Protein AF-A0A929P4F3-F1 (afdb_monomer_lite)

Structure (mmCIF, N/CA/C/O backbone):
data_AF-A0A929P4F3-F1
#
_entry.id   AF-A0A929P4F3-F1
#
loop_
_atom_site.group_PDB
_atom_site.id
_atom_site.type_symbol
_atom_site.label_atom_id
_atom_site.label_alt_id
_atom_site.label_comp_id
_atom_site.label_asym_id
_atom_site.label_entity_id
_atom_site.label_seq_id
_atom_site.pdbx_PDB_ins_code
_atom_site.Cartn_x
_atom_site.Cartn_y
_atom_site.Cartn_z
_atom_site.occupancy
_atom_site.B_iso_or_equiv
_atom_site.auth_seq_id
_atom_site.auth_comp_id
_atom_site.auth_asym_id
_atom_site.auth_atom_id
_atom_site.pdbx_PDB_model_num
ATOM 1 N N . MET A 1 1 ? 33.365 -5.402 -0.976 1.00 44.47 1 MET A N 1
ATOM 2 C CA . MET A 1 1 ? 32.294 -4.437 -1.287 1.00 44.47 1 MET A CA 1
ATOM 3 C C . MET A 1 1 ? 31.070 -5.279 -1.592 1.00 44.47 1 MET A C 1
ATOM 5 O O . MET A 1 1 ? 31.005 -5.835 -2.679 1.00 44.47 1 MET A O 1
ATOM 9 N N . GLU A 1 2 ? 30.212 -5.538 -0.604 1.00 48.50 2 GLU A N 1
ATOM 10 C CA . GLU A 1 2 ? 28.983 -6.298 -0.862 1.00 48.50 2 GLU A CA 1
ATOM 11 C C . GLU A 1 2 ? 28.036 -5.415 -1.670 1.00 48.50 2 GLU A C 1
ATOM 13 O O . GLU A 1 2 ? 27.545 -4.395 -1.191 1.00 48.50 2 GLU A O 1
ATOM 18 N N . SER A 1 3 ? 27.821 -5.787 -2.926 1.00 54.56 3 SER A N 1
ATOM 19 C CA . SER A 1 3 ? 26.706 -5.288 -3.713 1.00 54.56 3 SER A CA 1
ATOM 20 C C . SER A 1 3 ? 25.439 -5.941 -3.161 1.00 54.56 3 SER A C 1
ATOM 22 O O . SER A 1 3 ? 25.091 -7.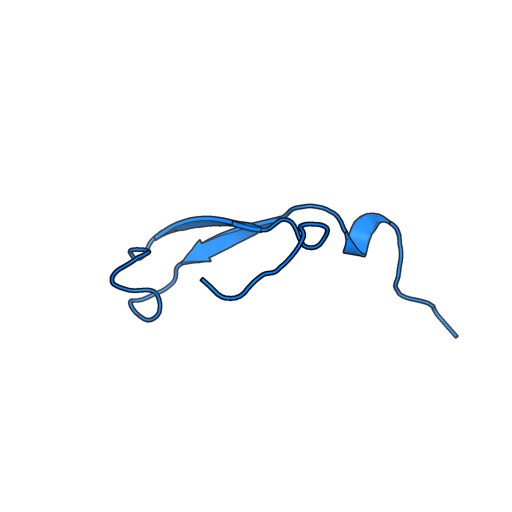041 -3.569 1.00 54.56 3 SER A O 1
ATOM 24 N N . THR A 1 4 ? 24.732 -5.283 -2.241 1.00 55.56 4 THR A N 1
ATOM 25 C CA . THR A 1 4 ? 23.444 -5.763 -1.685 1.00 55.56 4 THR A CA 1
ATOM 26 C C . THR A 1 4 ? 22.299 -5.773 -2.722 1.00 55.56 4 THR A C 1
ATOM 28 O O . THR A 1 4 ? 21.144 -6.008 -2.389 1.00 55.56 4 THR A O 1
ATOM 31 N N . GLY A 1 5 ? 22.587 -5.551 -4.006 1.00 57.69 5 GLY A N 1
ATOM 32 C CA . GLY A 1 5 ? 21.629 -5.683 -5.102 1.00 57.69 5 GLY A CA 1
ATOM 33 C C . GLY A 1 5 ? 21.556 -7.118 -5.620 1.00 57.69 5 GLY A C 1
ATOM 34 O O . GLY A 1 5 ? 21.995 -7.389 -6.734 1.00 57.69 5 GLY A O 1
ATOM 35 N N . GLY A 1 6 ? 21.049 -8.046 -4.807 1.00 57.53 6 GLY A N 1
ATOM 36 C CA . GLY A 1 6 ? 20.606 -9.350 -5.310 1.00 57.53 6 GLY A CA 1
ATOM 37 C C . GLY A 1 6 ? 19.312 -9.205 -6.118 1.00 57.53 6 GLY A C 1
ATOM 38 O O . GLY A 1 6 ? 18.603 -8.215 -5.956 1.00 57.53 6 GLY A O 1
ATOM 39 N N . CYS A 1 7 ? 18.955 -10.205 -6.938 1.00 59.28 7 CYS A N 1
ATOM 40 C CA . CYS A 1 7 ? 17.663 -10.255 -7.655 1.00 59.28 7 CYS A CA 1
ATOM 41 C C . CYS A 1 7 ? 16.439 -10.006 -6.743 1.00 59.28 7 CYS A C 1
ATOM 43 O O . CYS A 1 7 ? 15.393 -9.595 -7.232 1.00 59.28 7 CYS A O 1
ATOM 45 N N . ALA A 1 8 ? 16.598 -10.181 -5.427 1.00 61.53 8 ALA A N 1
ATOM 46 C CA . ALA A 1 8 ? 15.602 -9.876 -4.406 1.00 61.53 8 ALA A CA 1
ATOM 47 C C . ALA A 1 8 ? 15.221 -8.388 -4.284 1.00 61.53 8 ALA A C 1
ATOM 49 O O . ALA A 1 8 ? 14.135 -8.072 -3.814 1.00 61.53 8 ALA A O 1
ATOM 50 N N . ALA A 1 9 ? 16.073 -7.452 -4.720 1.00 67.62 9 ALA A N 1
ATOM 51 C CA . ALA A 1 9 ? 15.760 -6.020 -4.647 1.00 67.62 9 ALA A CA 1
ATOM 52 C C . ALA A 1 9 ? 14.580 -5.611 -5.552 1.00 67.62 9 ALA A C 1
ATOM 54 O O . ALA A 1 9 ? 14.000 -4.545 -5.358 1.00 67.62 9 ALA A O 1
ATOM 55 N N . SER A 1 10 ? 14.231 -6.454 -6.528 1.00 77.12 10 SER A N 1
ATOM 56 C CA . SER A 1 10 ? 13.126 -6.235 -7.462 1.00 77.12 10 SER A CA 1
ATOM 57 C C . SER A 1 10 ? 11.918 -7.141 -7.198 1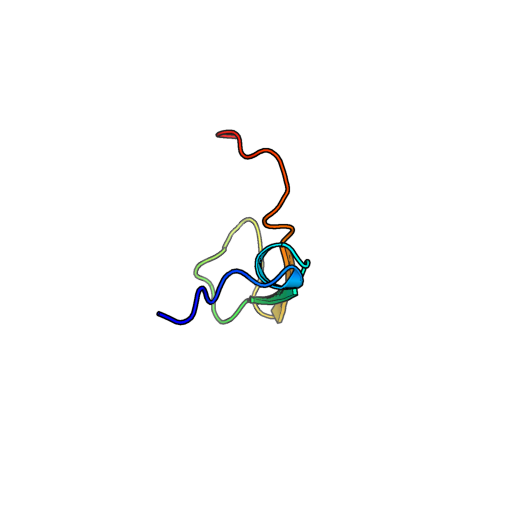.00 77.12 10 SER A C 1
ATOM 59 O O . SER A 1 10 ? 10.980 -7.138 -7.989 1.00 77.12 10 SER A O 1
ATOM 61 N N . GLU A 1 11 ? 11.924 -7.929 -6.121 1.00 88.38 11 GLU A N 1
ATOM 62 C CA . GLU A 1 11 ? 10.805 -8.819 -5.809 1.00 88.38 11 GLU A CA 1
ATOM 63 C C . GLU A 1 11 ? 9.629 -8.042 -5.189 1.00 88.38 11 GLU A C 1
ATOM 65 O O . GLU A 1 11 ? 9.846 -7.175 -4.334 1.00 88.38 11 GLU A O 1
ATOM 70 N N . PRO A 1 12 ? 8.376 -8.345 -5.577 1.00 91.88 12 PRO A N 1
ATOM 71 C CA . PRO A 1 12 ? 7.213 -7.722 -4.968 1.00 91.88 12 PRO A CA 1
ATOM 72 C C . PRO A 1 12 ? 7.069 -8.072 -3.488 1.00 91.88 12 PRO A C 1
ATOM 74 O O . PRO A 1 12 ? 7.329 -9.201 -3.065 1.00 91.88 12 PRO A O 1
ATOM 77 N N . PHE A 1 13 ? 6.564 -7.123 -2.706 1.00 93.12 13 PHE A N 1
ATOM 78 C CA . PHE A 1 13 ? 6.315 -7.312 -1.279 1.00 93.12 13 PHE A CA 1
ATOM 79 C C . PHE A 1 13 ? 4.983 -6.703 -0.843 1.00 93.12 13 PHE A C 1
ATOM 81 O O . PHE A 1 13 ? 4.426 -5.825 -1.502 1.00 93.12 13 PHE A O 1
ATOM 88 N N . ALA A 1 14 ? 4.463 -7.195 0.283 1.00 95.88 14 ALA A N 1
ATOM 89 C CA . ALA A 1 14 ? 3.211 -6.732 0.863 1.00 95.88 14 ALA A CA 1
ATOM 90 C C . ALA A 1 14 ? 3.469 -5.819 2.070 1.00 95.88 14 ALA A C 1
ATOM 92 O O . ALA A 1 14 ? 4.232 -6.174 2.970 1.00 95.88 14 ALA A O 1
ATOM 93 N N . LEU A 1 15 ? 2.789 -4.676 2.119 1.00 95.69 15 LEU A N 1
ATOM 94 C CA . LEU A 1 15 ? 2.741 -3.782 3.274 1.00 95.69 15 LEU A CA 1
ATOM 95 C C . LEU A 1 15 ? 1.345 -3.775 3.889 1.00 95.69 15 LEU A C 1
ATOM 97 O O . LEU A 1 15 ? 0.350 -3.869 3.174 1.00 95.69 15 LEU A O 1
ATOM 101 N N . ARG A 1 16 ? 1.271 -3.607 5.213 1.00 96.81 16 ARG A N 1
ATOM 102 C CA . ARG A 1 16 ? 0.016 -3.330 5.919 1.00 96.81 16 ARG A CA 1
ATOM 103 C C . ARG A 1 16 ? -0.024 -1.870 6.341 1.00 96.81 16 ARG A C 1
ATOM 105 O O . ARG A 1 16 ? 0.910 -1.401 6.988 1.00 96.81 16 ARG A O 1
ATOM 112 N N . VAL A 1 17 ? -1.120 -1.186 6.037 1.00 97.44 17 VAL A N 1
ATOM 113 C CA . VAL A 1 17 ? -1.349 0.190 6.491 1.00 97.44 17 VAL A CA 1
ATOM 114 C C . VAL A 1 17 ? -1.556 0.210 8.005 1.00 97.44 17 VAL A C 1
ATOM 116 O O . VAL A 1 17 ? -2.312 -0.601 8.549 1.00 97.44 17 VAL A O 1
ATOM 119 N N . LEU A 1 18 ? -0.871 1.130 8.683 1.00 96.62 18 LEU A N 1
ATOM 120 C CA . LEU A 1 18 ? -0.979 1.367 10.121 1.00 96.62 18 LEU A CA 1
ATOM 121 C C . LEU A 1 18 ? -1.442 2.808 10.344 1.00 96.62 18 LEU A C 1
ATOM 123 O O . LEU A 1 18 ? -0.827 3.727 9.807 1.00 96.62 18 LEU A O 1
ATOM 127 N N . GLY A 1 19 ? -2.489 3.000 11.145 1.00 96.31 19 GLY A N 1
ATOM 128 C CA . GLY A 1 19 ? -3.096 4.316 11.337 1.00 96.31 19 GLY A CA 1
ATOM 129 C C . GLY A 1 19 ? -3.759 4.867 10.069 1.00 96.31 19 GLY A C 1
ATOM 130 O O . GLY A 1 19 ? -4.196 4.113 9.200 1.00 96.31 19 GLY A O 1
ATOM 131 N N . ASP A 1 20 ? -3.844 6.191 9.979 1.00 97.06 20 ASP A N 1
ATOM 132 C CA . ASP A 1 20 ? -4.712 6.936 9.060 1.00 97.06 20 ASP A CA 1
ATOM 133 C C . ASP A 1 20 ? -3.963 7.795 8.022 1.00 97.06 20 ASP A C 1
ATOM 135 O O . ASP A 1 20 ? -4.588 8.491 7.225 1.00 97.06 20 ASP A O 1
ATOM 139 N N . SER A 1 21 ? -2.631 7.720 7.972 1.00 96.00 21 SER A N 1
ATOM 140 C CA . SER A 1 21 ? -1.791 8.571 7.110 1.00 96.00 21 SER A CA 1
ATOM 141 C C . SER A 1 21 ? -1.964 8.349 5.604 1.00 96.00 21 SER A C 1
ATOM 143 O O . SER A 1 21 ? -1.550 9.193 4.816 1.00 96.00 21 SER A O 1
ATOM 145 N N . MET A 1 22 ? -2.545 7.216 5.209 1.00 95.69 22 MET A N 1
ATOM 146 C CA . MET A 1 22 ? -2.766 6.825 3.811 1.00 95.69 22 MET A CA 1
ATOM 147 C C . MET A 1 22 ? -4.215 7.060 3.357 1.00 95.69 22 MET A C 1
ATOM 149 O O . MET A 1 22 ? -4.616 6.575 2.299 1.00 95.69 22 MET A O 1
ATOM 153 N N . LEU A 1 23 ? -5.019 7.758 4.164 1.00 96.81 23 LEU A N 1
ATOM 154 C CA . LEU A 1 23 ? -6.374 8.144 3.792 1.00 96.81 23 LEU A CA 1
ATOM 155 C C . LEU A 1 23 ? -6.375 9.327 2.803 1.00 96.81 23 LEU A C 1
ATOM 157 O O . LEU A 1 23 ? -5.536 10.221 2.930 1.00 96.81 23 LEU A O 1
ATOM 161 N N . PRO A 1 24 ? -7.382 9.399 1.909 1.00 95.38 24 PRO A N 1
ATOM 162 C CA . PRO A 1 24 ? -8.555 8.516 1.829 1.00 95.38 24 PRO A CA 1
ATOM 163 C C . PRO A 1 24 ? -8.343 7.211 1.046 1.00 95.38 24 PRO A C 1
ATOM 165 O O . PRO A 1 24 ? -9.212 6.343 1.102 1.00 95.38 24 PRO A O 1
ATOM 168 N N . GLU A 1 25 ? -7.237 7.060 0.320 1.00 95.94 25 GLU A N 1
ATOM 169 C CA . GLU A 1 25 ? -7.050 5.966 -0.639 1.00 95.94 25 GLU A CA 1
ATOM 170 C C . GLU A 1 25 ? -6.962 4.592 0.036 1.00 95.94 25 GLU A C 1
ATOM 172 O O . GLU A 1 25 ? -7.493 3.611 -0.490 1.00 95.94 25 GLU A O 1
ATOM 177 N N . PHE A 1 26 ? -6.331 4.513 1.211 1.00 96.62 26 PHE A N 1
ATOM 178 C CA . PHE A 1 26 ? -6.152 3.262 1.941 1.00 96.62 26 PHE A 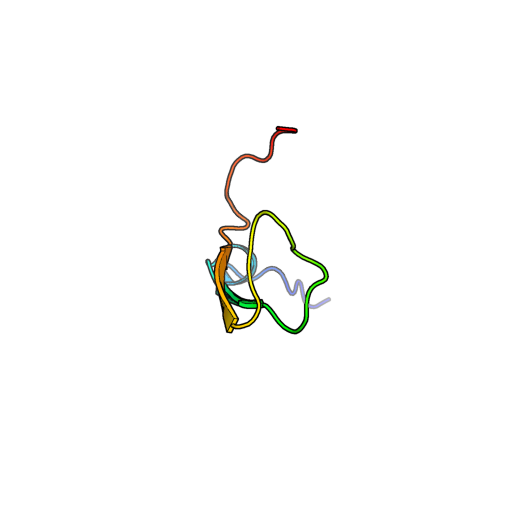CA 1
ATOM 179 C C . PHE A 1 26 ? -6.4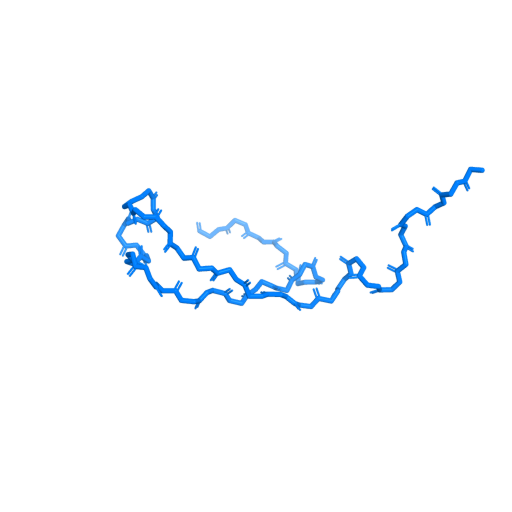69 3.410 3.429 1.00 96.62 26 PHE A C 1
ATOM 181 O O . PHE A 1 26 ? -5.869 4.209 4.146 1.00 96.62 26 PHE A O 1
ATOM 188 N N . THR A 1 27 ? -7.388 2.578 3.914 1.00 97.25 27 THR A N 1
ATOM 189 C CA . THR A 1 27 ? -7.767 2.518 5.330 1.00 97.25 27 THR A CA 1
ATOM 190 C C . THR A 1 27 ? -6.768 1.710 6.159 1.00 97.25 27 THR A C 1
ATOM 192 O O . THR A 1 27 ? -6.057 0.849 5.633 1.00 97.25 27 THR A O 1
ATOM 195 N N . GLU A 1 28 ? -6.771 1.918 7.479 1.00 97.56 28 GLU A N 1
ATOM 196 C CA . GLU A 1 28 ? -5.995 1.098 8.415 1.00 97.56 28 GLU A CA 1
ATOM 197 C C . GLU A 1 28 ? -6.245 -0.405 8.190 1.00 97.56 28 GLU A C 1
ATOM 199 O O . GLU A 1 28 ? -7.378 -0.850 7.994 1.00 97.56 28 GLU A O 1
ATOM 204 N N . GLY A 1 29 ? -5.170 -1.197 8.209 1.00 96.31 29 GLY A N 1
ATOM 205 C CA . GLY A 1 29 ? -5.229 -2.646 8.027 1.00 96.31 29 GLY A CA 1
ATOM 206 C C . GLY A 1 29 ? -5.276 -3.117 6.570 1.00 96.31 29 GLY A C 1
ATOM 207 O O . GLY A 1 29 ? -5.122 -4.317 6.341 1.00 96.31 29 GLY A O 1
ATOM 208 N N . ALA A 1 30 ? -5.421 -2.216 5.591 1.00 97.62 30 ALA A N 1
ATOM 209 C CA . ALA A 1 30 ? -5.330 -2.569 4.176 1.00 97.62 30 ALA A CA 1
ATOM 210 C C . ALA A 1 30 ? -3.966 -3.194 3.835 1.00 97.62 30 ALA A C 1
ATOM 212 O O . ALA A 1 30 ? -2.938 -2.817 4.407 1.00 97.62 30 ALA A O 1
ATOM 213 N N . ILE A 1 31 ? -3.965 -4.140 2.890 1.00 97.06 31 ILE A N 1
ATOM 214 C CA . ILE A 1 31 ? -2.756 -4.791 2.374 1.00 97.06 31 ILE A CA 1
ATOM 215 C C . ILE A 1 31 ? -2.445 -4.240 0.983 1.00 97.06 31 ILE A C 1
ATOM 217 O O . ILE A 1 31 ? -3.264 -4.358 0.074 1.00 97.06 31 ILE A O 1
ATOM 221 N N . ILE A 1 32 ? -1.258 -3.660 0.823 1.00 95.62 32 ILE A N 1
ATOM 222 C CA . ILE A 1 32 ? -0.777 -3.062 -0.425 1.00 95.62 32 ILE A CA 1
ATOM 223 C C . ILE A 1 32 ? 0.347 -3.936 -0.971 1.00 95.62 32 ILE A C 1
ATOM 225 O O . ILE A 1 32 ? 1.295 -4.237 -0.248 1.00 95.62 32 ILE A O 1
ATOM 229 N N . ILE A 1 33 ? 0.254 -4.328 -2.241 1.00 94.75 33 ILE A N 1
ATOM 230 C CA . ILE A 1 33 ? 1.328 -5.037 -2.943 1.00 94.75 33 ILE A CA 1
ATOM 231 C C . ILE A 1 33 ? 2.145 -4.017 -3.727 1.00 94.75 33 ILE A C 1
ATOM 233 O O . ILE A 1 33 ? 1.593 -3.288 -4.548 1.00 94.75 33 ILE A O 1
ATOM 237 N N . ILE A 1 34 ? 3.448 -3.968 -3.471 1.00 93.00 34 ILE A N 1
ATOM 238 C CA . ILE A 1 34 ? 4.381 -3.066 -4.143 1.00 93.00 34 ILE A CA 1
ATOM 239 C C . ILE A 1 34 ? 5.268 -3.890 -5.063 1.00 9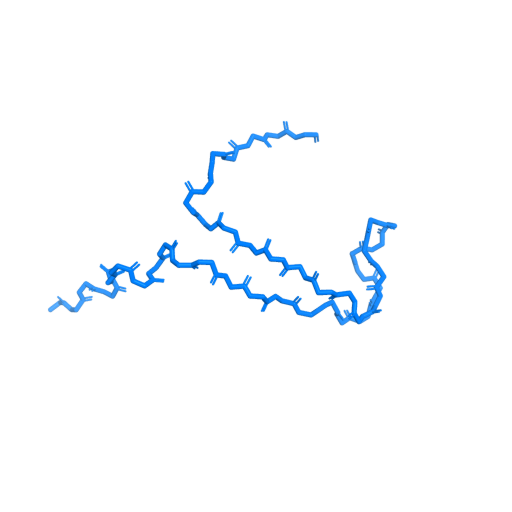3.00 34 ILE A C 1
ATOM 241 O O . ILE A 1 34 ? 5.937 -4.815 -4.607 1.00 93.00 34 ILE A O 1
ATOM 245 N N . ASP A 1 35 ? 5.284 -3.521 -6.342 1.00 92.38 35 ASP A N 1
ATOM 246 C CA . ASP A 1 35 ? 6.242 -4.016 -7.327 1.00 92.38 35 ASP A CA 1
ATOM 247 C C . ASP A 1 35 ? 7.287 -2.920 -7.617 1.00 92.38 35 ASP A C 1
ATOM 249 O O . ASP A 1 35 ? 6.985 -1.958 -8.333 1.00 92.38 35 ASP A O 1
ATOM 253 N N . PRO A 1 36 ? 8.508 -3.027 -7.064 1.00 89.31 36 PRO A N 1
ATOM 254 C CA . PRO A 1 36 ? 9.562 -2.036 -7.276 1.00 89.31 36 PRO A CA 1
ATOM 255 C C . PRO A 1 36 ? 10.134 -2.045 -8.703 1.00 89.31 36 PRO A C 1
ATOM 257 O O . PRO A 1 36 ? 10.840 -1.106 -9.068 1.00 89.31 36 PRO A O 1
ATOM 260 N N . ALA A 1 37 ? 9.858 -3.073 -9.515 1.00 89.38 37 ALA A N 1
ATOM 261 C CA . ALA A 1 37 ? 10.282 -3.133 -10.913 1.00 89.38 37 ALA A CA 1
ATOM 262 C C . ALA A 1 37 ? 9.291 -2.449 -11.875 1.00 89.38 37 ALA A C 1
ATOM 264 O O . ALA A 1 37 ? 9.581 -2.310 -13.067 1.00 89.38 37 ALA A O 1
ATOM 265 N N . GLY A 1 38 ? 8.126 -2.018 -11.378 1.00 86.56 38 GLY A N 1
ATOM 266 C CA . GLY A 1 38 ? 7.111 -1.325 -12.166 1.00 86.56 38 GLY A CA 1
ATOM 267 C C . GLY A 1 38 ? 7.576 0.038 -12.696 1.00 86.56 38 GLY A C 1
ATOM 268 O O . GLY A 1 38 ? 8.378 0.738 -12.080 1.00 86.56 38 GLY A O 1
ATOM 269 N N . ALA A 1 39 ? 7.043 0.454 -13.850 1.00 87.81 39 ALA A N 1
ATOM 270 C CA . ALA A 1 39 ? 7.298 1.785 -14.398 1.00 87.81 39 ALA A CA 1
ATOM 271 C C . ALA A 1 39 ? 6.519 2.850 -13.608 1.00 87.81 39 ALA A C 1
ATOM 273 O O . ALA A 1 39 ? 5.288 2.882 -13.640 1.00 87.81 39 ALA A O 1
ATOM 274 N N . ILE A 1 40 ? 7.244 3.733 -12.922 1.00 89.50 40 ILE A N 1
ATOM 275 C CA . ILE A 1 40 ? 6.666 4.771 -12.062 1.00 89.50 40 ILE A CA 1
ATOM 276 C C . ILE A 1 40 ? 6.366 6.020 -12.890 1.00 89.50 40 ILE A C 1
ATOM 278 O O . ILE A 1 40 ? 7.186 6.462 -13.698 1.00 89.50 40 ILE A O 1
ATOM 282 N N . ARG A 1 41 ? 5.177 6.587 -12.689 1.00 91.88 41 ARG A N 1
ATOM 283 C CA . ARG A 1 41 ? 4.731 7.840 -13.301 1.00 91.88 41 ARG A CA 1
ATOM 284 C C . ARG A 1 41 ? 3.905 8.607 -12.280 1.00 91.88 41 ARG A C 1
ATOM 286 O O . ARG A 1 41 ? 3.188 7.980 -11.504 1.00 91.88 41 ARG A O 1
ATOM 293 N N . ASP A 1 42 ? 3.989 9.929 -12.323 1.00 90.56 42 ASP A N 1
ATOM 294 C CA . ASP A 1 42 ? 3.104 10.778 -11.530 1.00 90.56 42 ASP A CA 1
ATOM 295 C C . ASP A 1 42 ? 1.656 10.597 -12.012 1.00 90.56 42 ASP A C 1
ATOM 297 O O . ASP A 1 42 ? 1.402 10.556 -13.225 1.00 90.56 42 ASP A O 1
ATOM 301 N N . GLY A 1 43 ? 0.739 10.436 -11.056 1.00 76.38 43 GLY A N 1
ATOM 302 C CA . GLY A 1 43 ? -0.696 10.223 -11.256 1.00 76.38 43 GLY A CA 1
ATOM 303 C C . GLY A 1 43 ? -1.527 11.286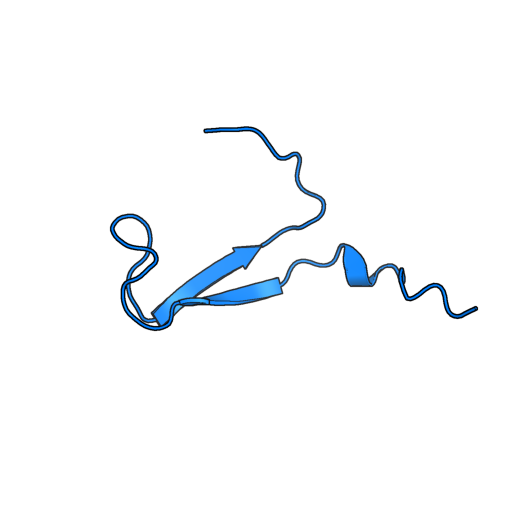 -10.560 1.00 76.38 43 GLY A C 1
ATOM 304 O O . GLY A 1 43 ? -1.064 11.795 -9.515 1.00 76.38 43 GLY A O 1
#

Secondary structure (DSSP, 8-state):
------GGGGS-EEEE--SSTTTTTS-TT-EEEE-TTS-----

Radius of gyration: 13.95 Å; chains: 1; bounding box: 41×21×26 Å

Sequence (43 aa):
MESTGGCAASEPFALRVLGDSMLPEFTEGAIIIIDPAGAIRDG

Foldseek 3Di:
DDPPPDPVVQDKDKDAADDDPPPDVDDHGDIDIDGPVDDDDDD

pLDDT: mean 85.41, std 15.94, range [44.47, 97.62]